Protein AF-A0A7U9XD09-F1 (afdb_monomer_lite)

Radius of gyration: 14.52 Å; chains: 1; bounding box: 38×20×42 Å

Secondary structure (DSSP, 8-state):
-HHHHHHHH-GGGS-TT--EEEEE-TTT--EEEEE---S--SPPPPEEEE-TTS-EEEEE--S--GGG-

Foldseek 3Di:
DQLVVVCVVCVPVADPVSFWGWDQDPPPSDTDIGGDLPPDDDDWDWDFDADPVRHGDDIDTDSDDPVVD

Sequence (69 aa):
MLFKNSYKKYPEVQNECANFLQWEIPGTGSKLTLFSSGMGDGVYSGYWGLDEQGEPVSLVVPFMNPAYF

Structure (mmCIF, N/CA/C/O backbone):
data_AF-A0A7U9XD09-F1
#
_entry.id   AF-A0A7U9XD09-F1
#
loop_
_atom_site.group_PDB
_atom_site.id
_atom_site.type_symbol
_atom_site.label_atom_id
_atom_site.label_alt_id
_atom_site.label_comp_id
_atom_site.label_asym_id
_atom_site.label_entity_id
_atom_site.label_seq_id
_atom_site.pdbx_PDB_ins_code
_atom_site.Cartn_x
_atom_site.Cartn_y
_atom_site.Cartn_z
_atom_site.occupancy
_atom_site.B_iso_or_equiv
_atom_site.auth_seq_id
_atom_site.auth_comp_id
_atom_site.auth_asym_id
_atom_site.auth_atom_id
_atom_site.pdbx_PDB_model_num
ATOM 1 N N . MET A 1 1 ? 14.769 4.287 8.942 1.00 74.12 1 MET A N 1
ATOM 2 C CA . MET A 1 1 ? 13.689 4.871 8.114 1.00 74.12 1 MET A CA 1
ATOM 3 C C . MET A 1 1 ? 12.586 3.838 7.939 1.00 74.12 1 MET A C 1
ATOM 5 O O . MET A 1 1 ? 12.910 2.667 7.769 1.00 74.12 1 MET A O 1
ATOM 9 N N . LEU A 1 2 ? 11.319 4.257 8.034 1.00 83.56 2 LEU A N 1
ATOM 10 C CA . LEU A 1 2 ? 10.131 3.390 8.146 1.00 83.56 2 LEU A CA 1
ATOM 11 C C . LEU A 1 2 ? 10.021 2.335 7.030 1.00 83.56 2 LEU A C 1
ATOM 13 O O . LEU A 1 2 ? 9.861 1.156 7.327 1.00 83.56 2 LEU A O 1
ATOM 17 N N . PHE A 1 3 ? 10.224 2.729 5.772 1.00 85.38 3 PHE A N 1
ATOM 18 C CA . PHE A 1 3 ? 10.193 1.821 4.619 1.00 85.38 3 PHE A CA 1
ATOM 19 C C . PHE A 1 3 ? 11.252 0.713 4.682 1.00 85.38 3 PHE A C 1
ATOM 21 O O . PHE A 1 3 ? 10.935 -0.457 4.506 1.00 85.38 3 PHE A O 1
ATOM 28 N N . LYS A 1 4 ? 12.495 1.038 5.064 1.00 85.81 4 LYS A N 1
ATOM 29 C CA . LYS A 1 4 ? 13.562 0.034 5.236 1.00 85.81 4 LYS A CA 1
ATOM 30 C C . LYS A 1 4 ? 13.205 -1.016 6.293 1.00 85.81 4 LYS A C 1
ATOM 32 O O . LYS A 1 4 ? 13.584 -2.175 6.163 1.00 85.81 4 LYS A O 1
ATOM 37 N N . ASN A 1 5 ? 12.499 -0.614 7.350 1.00 87.94 5 ASN A N 1
ATOM 38 C CA . ASN A 1 5 ? 12.032 -1.550 8.372 1.00 87.94 5 ASN A CA 1
ATOM 39 C C . ASN A 1 5 ? 10.856 -2.398 7.864 1.00 87.94 5 ASN A C 1
ATOM 41 O O . ASN A 1 5 ? 10.787 -3.572 8.210 1.00 87.94 5 ASN A O 1
ATOM 45 N N . SER A 1 6 ? 9.974 -1.830 7.034 1.00 86.88 6 SER A N 1
ATOM 46 C CA . SER A 1 6 ? 8.892 -2.575 6.379 1.00 86.88 6 SER A CA 1
ATOM 47 C C . SER A 1 6 ? 9.434 -3.647 5.434 1.00 86.88 6 SER A C 1
ATOM 49 O O . SER A 1 6 ? 9.080 -4.810 5.595 1.00 86.88 6 SER A O 1
ATOM 51 N N . TYR A 1 7 ? 10.386 -3.295 4.563 1.00 88.50 7 TYR A N 1
ATOM 52 C CA . TYR A 1 7 ? 11.040 -4.240 3.652 1.00 88.50 7 TYR A CA 1
ATOM 53 C C . TYR A 1 7 ? 11.737 -5.385 4.387 1.00 88.50 7 TYR A C 1
ATOM 55 O O . TYR A 1 7 ? 11.598 -6.541 4.019 1.00 88.50 7 TYR A O 1
ATOM 63 N N . LYS A 1 8 ? 12.443 -5.092 5.489 1.00 88.44 8 LYS A N 1
ATOM 64 C CA . LYS A 1 8 ? 13.053 -6.141 6.324 1.00 88.44 8 LYS A CA 1
ATOM 65 C C . LYS A 1 8 ? 12.031 -7.098 6.938 1.00 88.44 8 LYS A C 1
ATOM 67 O O . LYS A 1 8 ? 12.395 -8.221 7.265 1.00 88.44 8 LYS A O 1
ATOM 72 N N . LYS A 1 9 ? 10.805 -6.628 7.176 1.00 87.94 9 LYS A N 1
ATOM 73 C CA . LYS A 1 9 ? 9.747 -7.409 7.817 1.00 87.94 9 LYS A CA 1
ATOM 74 C C . LYS A 1 9 ? 8.957 -8.245 6.810 1.00 87.94 9 LYS A C 1
ATOM 76 O O . LYS A 1 9 ? 8.546 -9.338 7.173 1.00 87.94 9 LYS A O 1
ATOM 81 N N . TYR A 1 10 ? 8.765 -7.733 5.594 1.00 85.94 10 TYR A N 1
ATOM 82 C CA . TYR A 1 10 ? 7.989 -8.380 4.532 1.00 85.94 10 TYR A CA 1
ATOM 83 C C . TYR A 1 10 ? 8.703 -8.279 3.169 1.00 85.94 10 TYR A C 1
ATOM 85 O O . TYR A 1 10 ? 8.205 -7.605 2.261 1.00 85.94 10 TYR A O 1
ATOM 93 N N . PRO A 1 11 ? 9.899 -8.873 3.015 1.00 86.06 11 PRO A N 1
ATOM 94 C CA . PRO A 1 11 ? 10.662 -8.793 1.768 1.00 86.06 11 PRO A CA 1
ATOM 95 C C . PRO A 1 11 ? 9.966 -9.487 0.586 1.00 86.06 11 PRO A C 1
ATOM 97 O O . PRO A 1 11 ? 10.216 -9.140 -0.560 1.00 86.06 11 PRO A O 1
ATOM 100 N N . GLU A 1 12 ? 9.082 -10.450 0.841 1.00 86.81 12 GLU A N 1
ATOM 101 C CA . GLU A 1 12 ? 8.401 -11.265 -0.171 1.00 86.81 12 GLU A CA 1
ATOM 102 C C . GLU A 1 12 ? 7.255 -10.549 -0.901 1.00 86.81 12 GLU A C 1
ATOM 104 O O . GLU A 1 12 ? 6.833 -10.995 -1.966 1.00 86.81 12 GLU A O 1
ATOM 109 N N . VAL A 1 13 ? 6.758 -9.438 -0.349 1.00 79.31 13 VAL A N 1
ATOM 110 C CA . VAL A 1 13 ? 5.638 -8.663 -0.920 1.00 79.31 13 VAL A CA 1
ATOM 111 C C . VAL A 1 13 ? 6.058 -7.278 -1.418 1.00 79.31 13 VAL A C 1
ATOM 113 O O . VAL A 1 13 ? 5.203 -6.473 -1.785 1.00 79.31 13 VAL A O 1
ATOM 116 N N . GLN A 1 14 ? 7.358 -6.970 -1.403 1.00 82.94 14 GLN A N 1
ATOM 117 C CA . GLN A 1 14 ? 7.897 -5.651 -1.742 1.00 82.94 14 GLN A CA 1
ATOM 118 C C . GLN A 1 14 ? 9.135 -5.763 -2.631 1.00 82.94 14 GLN A C 1
ATOM 120 O O . GLN A 1 14 ? 9.885 -6.729 -2.552 1.00 82.94 14 GLN A O 1
ATOM 125 N N . ASN A 1 15 ? 9.389 -4.745 -3.453 1.00 79.62 15 ASN A N 1
ATOM 126 C CA . ASN A 1 15 ? 10.645 -4.659 -4.202 1.00 79.62 15 ASN A CA 1
ATOM 127 C C . ASN A 1 15 ? 11.810 -4.178 -3.314 1.00 79.62 15 ASN A C 1
ATOM 129 O O . ASN A 1 15 ? 11.598 -3.665 -2.215 1.00 79.62 15 ASN A O 1
ATOM 133 N N . GLU A 1 16 ? 13.046 -4.288 -3.812 1.00 76.56 16 GLU A N 1
ATOM 134 C CA . GLU A 1 16 ? 14.267 -3.885 -3.088 1.00 76.56 16 GLU A CA 1
ATOM 135 C C . GLU A 1 16 ? 14.271 -2.408 -2.644 1.00 76.56 16 GLU A C 1
ATOM 137 O O . GLU A 1 16 ? 14.979 -2.031 -1.707 1.00 76.56 16 GLU A O 1
ATOM 142 N N . CYS A 1 17 ? 13.456 -1.566 -3.286 1.00 73.19 17 CYS A N 1
ATOM 143 C CA . CYS A 1 17 ? 13.291 -0.155 -2.949 1.00 73.19 17 CYS A CA 1
ATOM 144 C C . CYS A 1 17 ? 12.253 0.105 -1.844 1.00 73.19 17 CYS A C 1
ATOM 146 O O . CYS A 1 17 ? 12.062 1.268 -1.489 1.00 73.19 17 CYS A O 1
ATOM 148 N N . ALA A 1 18 ? 11.619 -0.931 -1.282 1.00 75.00 18 ALA A N 1
ATOM 149 C CA . ALA A 1 18 ? 10.564 -0.826 -0.274 1.00 75.00 18 ALA A CA 1
ATOM 150 C C . ALA A 1 18 ? 9.372 0.014 -0.771 1.00 75.00 18 ALA A C 1
ATOM 152 O O . ALA A 1 18 ? 9.156 1.149 -0.350 1.00 75.00 18 ALA A O 1
ATOM 153 N N . ASN A 1 19 ? 8.597 -0.543 -1.696 1.00 82.19 19 ASN A N 1
ATOM 154 C CA . ASN A 1 19 ? 7.472 0.133 -2.345 1.00 82.19 19 ASN A CA 1
ATOM 155 C C . ASN A 1 19 ? 6.151 0.110 -1.562 1.00 82.19 19 ASN A C 1
ATOM 157 O O . ASN A 1 19 ? 5.168 0.642 -2.068 1.00 82.19 19 ASN A O 1
ATOM 161 N N . PHE A 1 20 ? 6.097 -0.481 -0.366 1.00 85.50 20 PHE A N 1
ATOM 162 C CA . PHE A 1 20 ? 4.876 -0.572 0.435 1.00 85.50 20 PHE A CA 1
ATOM 163 C C . PHE A 1 20 ? 5.165 -0.373 1.926 1.00 85.50 20 PHE A C 1
ATOM 165 O O . PHE A 1 20 ? 6.169 -0.838 2.461 1.00 85.50 20 PHE A O 1
ATOM 172 N N . LEU A 1 21 ? 4.269 0.315 2.627 1.00 87.81 21 LEU A N 1
ATOM 173 C CA . LEU A 1 21 ? 4.343 0.516 4.067 1.00 87.81 21 LEU A CA 1
ATOM 174 C C . LEU A 1 21 ? 2.938 0.686 4.633 1.00 87.81 21 LEU A C 1
ATOM 176 O O . LEU A 1 21 ? 2.239 1.639 4.315 1.00 87.81 21 LEU A O 1
ATOM 180 N N . GLN A 1 22 ? 2.570 -0.184 5.565 1.00 88.50 22 GLN A N 1
ATOM 181 C CA . GLN A 1 22 ? 1.435 0.052 6.444 1.00 88.50 22 GLN A CA 1
ATOM 182 C C . GLN A 1 22 ? 1.950 0.641 7.758 1.00 88.50 22 GLN A C 1
ATOM 184 O O . GLN A 1 22 ? 2.582 -0.056 8.557 1.00 88.50 22 GLN A O 1
ATOM 189 N N . TRP A 1 23 ? 1.714 1.930 7.968 1.00 89.81 23 TRP A N 1
ATOM 190 C CA . TRP A 1 23 ? 2.152 2.650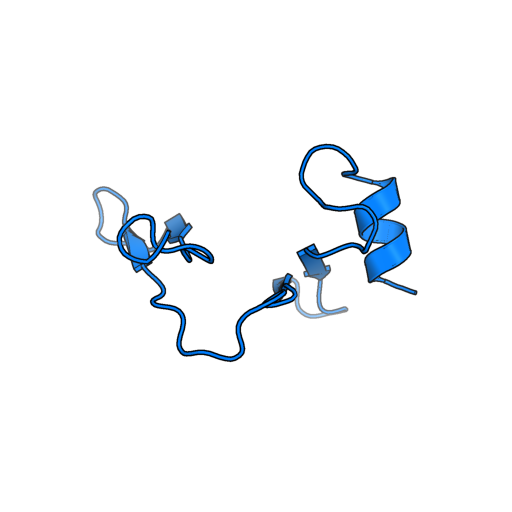 9.156 1.00 89.81 23 TRP A CA 1
ATOM 191 C C . TRP A 1 23 ? 0.999 2.829 10.140 1.00 89.81 23 TRP A C 1
ATOM 193 O O . TRP A 1 23 ? -0.062 3.326 9.781 1.00 89.81 23 TRP A O 1
ATOM 203 N N . GLU A 1 24 ? 1.202 2.427 11.389 1.00 91.38 24 GLU A N 1
ATOM 204 C CA . GLU A 1 24 ? 0.260 2.711 12.469 1.00 91.38 24 GLU A CA 1
ATOM 205 C C . GLU A 1 24 ? 0.521 4.114 13.020 1.00 91.38 24 GLU A C 1
ATOM 207 O O . GLU A 1 24 ? 1.638 4.419 13.446 1.00 91.38 24 GLU A O 1
ATOM 212 N N . ILE A 1 25 ? -0.502 4.968 12.985 1.00 90.75 25 ILE A N 1
ATOM 213 C CA . ILE A 1 25 ? -0.412 6.351 13.446 1.00 90.75 25 ILE A CA 1
ATOM 214 C C . ILE A 1 25 ? -0.445 6.335 14.985 1.00 90.75 25 ILE A C 1
ATOM 216 O O . ILE A 1 25 ? -1.475 5.968 15.570 1.00 90.75 25 ILE A O 1
ATOM 220 N N . PRO A 1 26 ? 0.649 6.739 15.661 1.00 91.88 26 PRO A N 1
ATOM 221 C CA . PRO A 1 26 ? 0.762 6.618 17.110 1.00 91.88 26 PRO A CA 1
ATOM 222 C C . PRO A 1 26 ? -0.388 7.303 17.848 1.00 91.88 26 PRO A C 1
ATOM 224 O O . PRO A 1 26 ? -0.750 8.435 17.539 1.00 91.88 26 PRO A O 1
ATOM 227 N N . GLY A 1 27 ? -0.956 6.612 18.837 1.00 94.56 27 GLY A N 1
ATOM 228 C CA . GLY A 1 27 ? -2.013 7.157 19.693 1.00 94.56 27 GLY A CA 1
ATOM 229 C C . GLY A 1 27 ? -3.411 7.214 19.070 1.00 94.56 27 GLY A C 1
ATOM 230 O O . GLY A 1 27 ? -4.326 7.689 19.732 1.00 94.56 27 GLY A O 1
ATOM 231 N N . THR A 1 28 ? -3.602 6.728 17.838 1.00 93.69 28 THR A N 1
ATOM 232 C CA . THR A 1 28 ? -4.916 6.770 17.160 1.00 93.69 28 THR A CA 1
ATOM 233 C C . THR A 1 28 ? -5.518 5.394 16.881 1.00 93.69 28 THR A C 1
ATOM 235 O O . THR A 1 28 ? -6.716 5.295 16.643 1.00 93.69 28 THR A O 1
ATOM 238 N N . GLY A 1 29 ? -4.701 4.333 16.863 1.00 91.00 29 GLY A N 1
ATOM 239 C CA . GLY A 1 29 ? -5.109 3.001 16.391 1.00 91.00 29 GLY A CA 1
ATOM 240 C C . GLY A 1 29 ? -5.355 2.919 14.876 1.00 91.00 29 GLY A C 1
ATOM 241 O O . GLY A 1 29 ? -5.580 1.832 14.344 1.00 91.00 29 GLY A O 1
ATOM 242 N N . SER A 1 30 ? -5.277 4.046 14.165 1.00 89.75 30 SER A N 1
ATOM 243 C CA . SER A 1 30 ? -5.454 4.126 12.720 1.00 89.75 30 SER A CA 1
ATOM 244 C C . SER A 1 30 ? -4.204 3.668 11.980 1.00 89.75 30 SER A C 1
ATOM 246 O O . SER A 1 30 ? -3.071 3.848 12.433 1.00 89.75 30 SER A O 1
ATOM 248 N N . LYS A 1 31 ? -4.412 3.109 10.789 1.00 89.38 31 LYS A N 1
ATOM 249 C CA . LYS A 1 31 ? -3.346 2.662 9.890 1.00 89.38 31 LYS A CA 1
ATOM 250 C C . LYS A 1 31 ? -3.393 3.468 8.600 1.00 89.38 31 LYS A C 1
ATOM 252 O O . LYS A 1 31 ? -4.462 3.662 8.030 1.00 89.38 31 LYS A O 1
ATOM 257 N N . LEU A 1 32 ? -2.229 3.911 8.145 1.00 89.50 32 LEU A N 1
ATOM 258 C CA . LEU A 1 32 ? -2.027 4.572 6.867 1.00 89.50 32 LEU A CA 1
ATOM 259 C C . LEU A 1 32 ? -1.229 3.652 5.944 1.00 89.50 32 LEU A C 1
ATOM 261 O O . LEU A 1 32 ? -0.120 3.236 6.283 1.00 89.50 32 LEU A O 1
ATOM 265 N N . THR A 1 33 ? -1.786 3.360 4.775 1.00 87.38 33 THR A N 1
ATOM 266 C CA . THR A 1 33 ? -1.106 2.596 3.727 1.00 87.38 33 THR A CA 1
ATOM 267 C C . THR A 1 33 ? -0.406 3.558 2.776 1.00 87.38 33 THR A C 1
ATOM 269 O O . THR A 1 33 ? -1.034 4.444 2.204 1.00 87.38 33 THR A O 1
ATOM 272 N N . LEU A 1 34 ? 0.900 3.385 2.619 1.00 87.38 34 LEU A N 1
ATOM 273 C CA . LEU A 1 34 ? 1.773 4.169 1.756 1.00 87.38 34 LEU A CA 1
ATOM 274 C C . LEU A 1 34 ? 2.395 3.228 0.729 1.00 87.38 34 LEU A C 1
ATOM 276 O O . LEU A 1 34 ? 2.813 2.122 1.071 1.00 8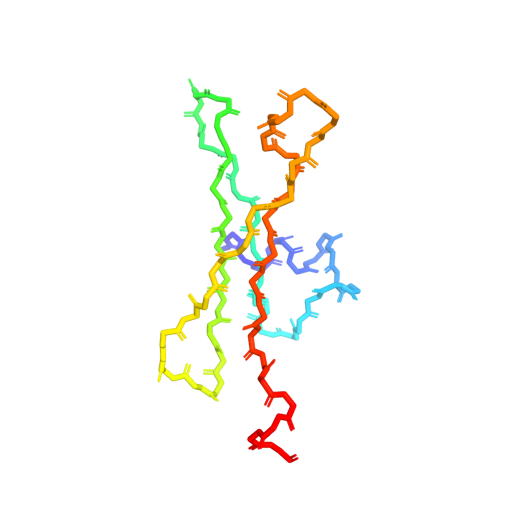7.38 34 LEU A O 1
ATOM 280 N N . PHE A 1 35 ? 2.496 3.672 -0.513 1.00 83.12 35 PHE A N 1
ATOM 281 C CA . PHE A 1 35 ? 3.132 2.910 -1.580 1.00 83.12 35 PHE A CA 1
ATOM 282 C C . PHE A 1 35 ? 3.836 3.847 -2.557 1.00 83.12 35 PHE A C 1
ATOM 284 O O . PHE A 1 35 ? 3.468 5.018 -2.668 1.00 83.12 35 PHE A O 1
ATOM 291 N N . SER A 1 36 ? 4.856 3.347 -3.253 1.00 78.88 36 SER A N 1
ATOM 292 C CA . SER A 1 36 ? 5.465 4.078 -4.366 1.00 78.88 36 SER A CA 1
ATOM 293 C C . SER A 1 36 ? 4.782 3.710 -5.684 1.00 78.88 36 SER A C 1
ATOM 295 O O . SER A 1 36 ? 4.509 2.542 -5.951 1.00 78.88 36 SER A O 1
ATOM 297 N N . SER A 1 37 ? 4.508 4.722 -6.509 1.00 72.31 37 SER A N 1
ATOM 298 C CA . SER A 1 37 ? 3.892 4.595 -7.840 1.00 72.31 37 SER A CA 1
ATOM 299 C C . SER A 1 37 ? 4.767 3.832 -8.843 1.00 72.31 37 SER A C 1
ATOM 301 O O . SER A 1 37 ? 4.259 3.201 -9.767 1.00 72.31 37 SER A O 1
ATOM 303 N N . GLY A 1 38 ? 6.089 3.851 -8.653 1.00 70.12 38 GLY A N 1
ATOM 304 C CA . GLY A 1 38 ? 7.043 3.248 -9.583 1.00 70.12 38 GLY A CA 1
ATOM 305 C C . GLY A 1 38 ? 7.203 4.072 -10.865 1.00 70.12 38 GLY A C 1
ATOM 306 O O . GLY A 1 38 ? 7.188 5.300 -10.825 1.00 70.12 38 GLY A O 1
ATOM 307 N N . MET A 1 39 ? 7.404 3.399 -12.004 1.00 58.94 39 MET A N 1
ATOM 308 C CA . MET A 1 39 ? 7.565 4.039 -13.316 1.00 58.94 39 MET A CA 1
ATOM 309 C C . MET A 1 39 ? 6.187 4.349 -13.914 1.00 58.94 39 MET A C 1
ATOM 311 O O . MET A 1 39 ? 5.683 3.630 -14.770 1.00 58.94 39 MET A O 1
ATOM 315 N N . GLY A 1 40 ? 5.557 5.401 -13.400 1.00 58.06 40 GLY A N 1
ATOM 316 C CA . GLY A 1 40 ? 4.250 5.863 -13.848 1.00 58.06 40 GLY A CA 1
ATOM 317 C C . GLY A 1 40 ? 3.687 6.883 -12.874 1.00 58.06 40 GLY A C 1
ATOM 318 O O . GLY A 1 40 ? 3.027 6.517 -11.914 1.00 58.06 40 GLY A O 1
ATOM 319 N N . ASP A 1 41 ? 3.934 8.168 -13.108 1.00 59.09 41 ASP A N 1
ATOM 320 C CA . ASP A 1 41 ? 3.121 9.202 -12.472 1.00 59.09 41 ASP A CA 1
ATOM 321 C C . ASP A 1 41 ? 1.747 9.185 -13.148 1.00 59.09 41 ASP A C 1
ATOM 323 O O . ASP A 1 41 ? 1.640 9.342 -14.366 1.00 59.09 41 ASP A O 1
ATOM 327 N N . GLY A 1 42 ? 0.687 8.925 -12.383 1.00 66.50 42 GLY A N 1
ATOM 328 C CA . GLY A 1 42 ? -0.632 8.714 -12.963 1.00 66.50 42 GLY A CA 1
ATOM 329 C C . GLY A 1 42 ? -1.770 8.693 -11.954 1.00 66.50 42 GLY A C 1
ATOM 330 O O . GLY A 1 42 ? -1.583 8.824 -10.745 1.00 66.50 42 GLY A O 1
ATOM 331 N N . VAL A 1 43 ? -2.981 8.535 -12.483 1.00 71.88 43 VAL A N 1
ATOM 332 C CA . VAL A 1 43 ? -4.201 8.339 -11.698 1.00 71.88 43 VAL A CA 1
ATOM 333 C C . VAL A 1 43 ? -4.429 6.841 -11.545 1.00 71.88 43 VAL A C 1
ATOM 335 O O . VAL A 1 43 ? -4.627 6.140 -12.535 1.00 71.88 43 VAL A O 1
ATOM 338 N N . TYR A 1 44 ? -4.426 6.361 -10.303 1.00 77.75 44 TYR A N 1
ATOM 339 C CA . TYR A 1 44 ? -4.744 4.973 -9.979 1.00 77.75 44 TYR A CA 1
ATOM 340 C C . TYR A 1 44 ? -6.197 4.864 -9.531 1.00 77.75 44 TYR A C 1
ATOM 342 O O . TYR A 1 44 ? -6.637 5.584 -8.633 1.00 77.75 44 TYR A O 1
ATOM 350 N N . SER A 1 45 ? -6.951 3.953 -10.141 1.00 83.19 45 SER A N 1
ATOM 351 C CA . SER A 1 45 ? -8.312 3.654 -9.699 1.00 83.19 45 SER A CA 1
ATOM 352 C C . SER A 1 45 ? -8.274 2.795 -8.437 1.00 83.19 45 SER A C 1
ATOM 354 O O . SER A 1 45 ? -7.648 1.743 -8.424 1.00 83.19 45 SER A O 1
ATOM 356 N N . GLY A 1 46 ? -8.944 3.231 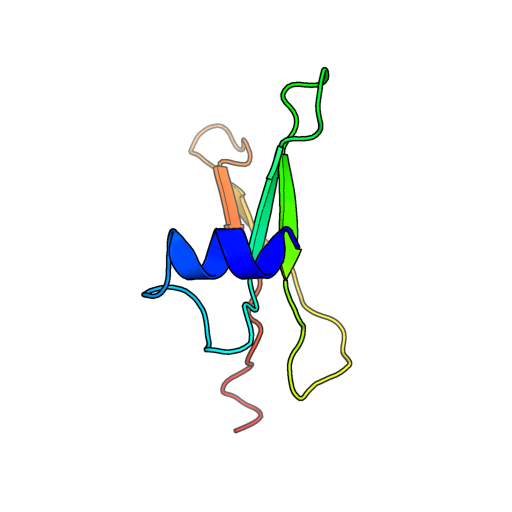-7.373 1.00 87.25 46 GLY A N 1
ATOM 357 C CA . GLY A 1 46 ? -9.160 2.417 -6.178 1.00 87.25 46 GLY A CA 1
ATOM 358 C C . GLY A 1 46 ? -10.532 1.757 -6.209 1.00 87.25 46 GLY A C 1
ATOM 359 O O . GLY A 1 46 ? -11.521 2.410 -6.542 1.00 87.25 46 GLY A O 1
ATOM 360 N N . TYR A 1 47 ? -10.592 0.482 -5.838 1.00 91.12 47 TYR A N 1
ATOM 361 C CA . TYR A 1 47 ? -11.826 -0.296 -5.766 1.00 91.12 47 TYR A CA 1
ATOM 362 C C . TYR A 1 47 ? -12.014 -0.836 -4.351 1.00 91.12 47 TYR A C 1
ATOM 364 O O . TYR A 1 47 ? -11.120 -1.490 -3.814 1.00 91.12 47 TYR A O 1
ATOM 372 N N . TRP A 1 48 ? -13.181 -0.582 -3.760 1.00 95.06 48 TRP A N 1
ATOM 373 C CA . TRP A 1 48 ? -13.569 -1.178 -2.485 1.00 95.06 48 TRP A CA 1
ATOM 374 C C . TRP A 1 48 ? -14.246 -2.525 -2.726 1.00 95.06 48 TRP A C 1
ATOM 376 O O . TRP A 1 48 ? -15.244 -2.599 -3.444 1.00 95.06 48 TRP A O 1
ATOM 386 N N . GLY A 1 49 ? -13.709 -3.583 -2.125 1.00 95.94 49 GLY A N 1
ATOM 387 C CA . GLY A 1 49 ? -14.427 -4.837 -1.949 1.00 95.94 49 GLY A C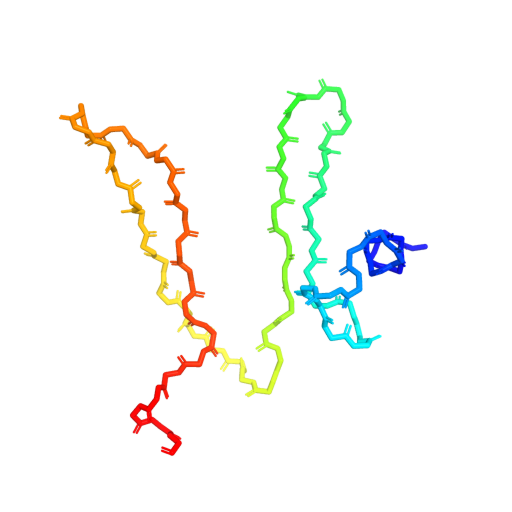A 1
ATOM 388 C C . GLY A 1 49 ? -15.357 -4.709 -0.750 1.00 95.94 49 GLY A C 1
ATOM 389 O O . GLY A 1 49 ? -14.907 -4.320 0.330 1.00 95.94 49 GLY A O 1
ATOM 390 N N . LEU A 1 50 ? -16.635 -5.010 -0.960 1.00 97.69 50 LEU A N 1
ATOM 391 C CA . LEU A 1 50 ? -17.667 -4.975 0.071 1.00 97.69 50 LEU A CA 1
ATOM 392 C C . LEU A 1 50 ? -18.033 -6.400 0.500 1.00 97.69 50 LEU A C 1
ATOM 394 O O . LEU A 1 50 ? -17.936 -7.327 -0.310 1.00 97.69 50 LEU A O 1
ATOM 398 N N . ASP A 1 51 ? -18.441 -6.573 1.752 1.00 97.31 51 ASP A N 1
ATOM 399 C CA . ASP A 1 51 ? -19.022 -7.826 2.237 1.00 97.31 51 ASP A CA 1
ATOM 400 C C . ASP A 1 51 ? -20.517 -7.964 1.884 1.00 97.31 51 ASP A C 1
ATOM 402 O O . ASP A 1 51 ? -21.094 -7.150 1.159 1.00 97.31 51 ASP A O 1
ATOM 406 N N . GLU A 1 52 ? -21.156 -9.021 2.393 1.00 97.69 52 GLU A N 1
ATOM 407 C CA . GLU A 1 52 ? -22.584 -9.297 2.182 1.00 97.69 52 GLU A CA 1
ATOM 408 C C . GLU A 1 52 ? -23.508 -8.207 2.753 1.00 97.69 52 GLU A C 1
ATOM 410 O O . GLU A 1 52 ? -24.661 -8.097 2.331 1.00 97.69 52 GLU A O 1
ATOM 415 N N . GLN A 1 53 ? -23.025 -7.404 3.704 1.00 97.69 53 GLN A N 1
ATOM 416 C CA . GLN A 1 53 ? -23.758 -6.297 4.314 1.00 97.69 53 GLN A CA 1
ATOM 417 C C . GLN A 1 53 ? -23.491 -4.963 3.599 1.00 97.69 53 GLN A C 1
ATOM 419 O O . GLN A 1 53 ? -24.154 -3.969 3.898 1.00 97.69 53 GLN A O 1
ATOM 424 N N . GLY A 1 54 ? -22.584 -4.944 2.618 1.00 96.50 54 GLY A N 1
ATOM 425 C CA . GLY A 1 54 ? -22.181 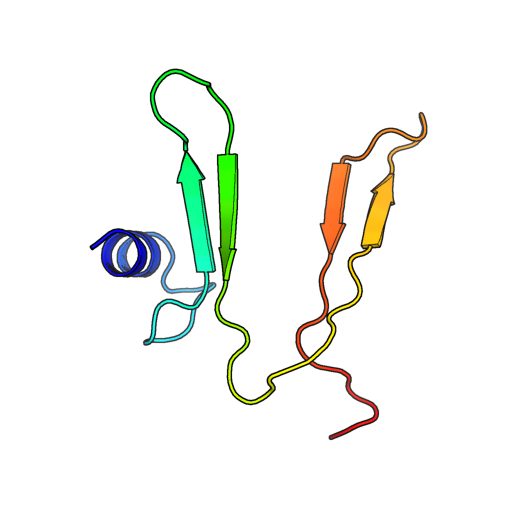-3.742 1.895 1.00 96.50 54 GLY A CA 1
ATOM 426 C C . GLY A 1 54 ? -21.072 -2.950 2.590 1.00 96.50 54 GLY A C 1
ATOM 427 O O . GLY A 1 54 ? -20.788 -1.827 2.170 1.00 96.50 54 GLY A O 1
ATOM 428 N N . GLU A 1 55 ? -20.432 -3.510 3.617 1.00 97.44 55 GLU A N 1
ATOM 429 C CA . GLU A 1 55 ? -19.373 -2.834 4.362 1.00 97.44 55 GLU A CA 1
ATOM 430 C C . GLU A 1 55 ? -17.997 -3.044 3.701 1.00 97.44 55 GLU A C 1
ATOM 432 O O . GLU A 1 55 ? -17.704 -4.141 3.214 1.00 97.44 55 GLU A O 1
ATOM 437 N N . PRO A 1 56 ? -17.116 -2.023 3.655 1.00 93.69 56 PRO A N 1
ATOM 438 C CA . PRO A 1 56 ? -15.792 -2.157 3.051 1.00 93.69 56 PRO A CA 1
ATOM 439 C C . PRO A 1 56 ? -14.880 -3.119 3.821 1.00 93.69 56 PRO A C 1
ATOM 441 O O . PRO A 1 56 ? -14.549 -2.888 4.984 1.00 93.69 56 PRO A O 1
ATOM 444 N N . VAL A 1 57 ? -14.380 -4.149 3.134 1.00 94.81 57 VAL A N 1
ATOM 445 C CA . VAL A 1 57 ? -13.466 -5.159 3.702 1.00 94.81 57 VAL A CA 1
ATOM 446 C C . VAL A 1 57 ? -12.107 -5.218 3.010 1.00 94.81 57 VAL A C 1
ATOM 448 O O . VAL A 1 57 ? -11.149 -5.750 3.572 1.00 94.81 57 VAL A O 1
ATOM 451 N N . SER A 1 58 ? -11.979 -4.660 1.804 1.00 92.00 58 SER A N 1
ATOM 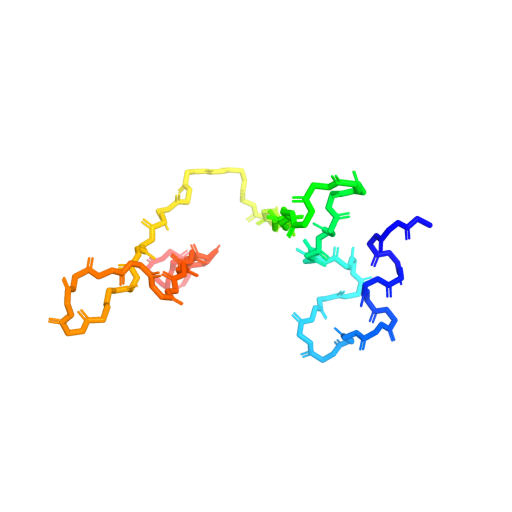452 C CA . SER A 1 58 ? -10.699 -4.592 1.095 1.00 92.00 58 SER A CA 1
ATOM 453 C C . SER A 1 58 ? -10.602 -3.375 0.180 1.00 92.00 58 SER A C 1
ATOM 455 O O . SER A 1 58 ? -11.600 -2.905 -0.357 1.00 92.00 58 SER A O 1
ATOM 457 N N . LEU A 1 59 ? -9.381 -2.871 -0.010 1.00 88.62 59 LEU A N 1
ATOM 458 C CA . LEU A 1 59 ? -9.053 -1.861 -1.014 1.00 88.62 59 LEU A CA 1
ATOM 459 C C . LEU A 1 59 ? -8.100 -2.481 -2.032 1.00 88.62 59 LEU A C 1
ATOM 461 O O . LEU A 1 59 ? -7.016 -2.937 -1.665 1.00 88.62 59 LEU A O 1
ATOM 465 N N . VAL A 1 60 ? -8.484 -2.464 -3.304 1.00 88.31 60 VAL A N 1
ATOM 466 C CA . VAL A 1 60 ? -7.657 -2.934 -4.417 1.00 88.31 60 VAL A CA 1
ATOM 467 C C . VAL A 1 60 ? -7.292 -1.747 -5.296 1.00 88.31 60 VAL A C 1
ATOM 469 O O . VAL A 1 60 ? -8.164 -1.015 -5.759 1.00 88.31 60 VAL A O 1
ATOM 472 N N . VAL A 1 61 ? -5.995 -1.567 -5.534 1.00 85.25 61 VAL A N 1
ATOM 473 C CA . VAL A 1 61 ? -5.458 -0.525 -6.414 1.00 85.25 61 VAL A CA 1
ATOM 474 C C . VAL A 1 61 ? -4.525 -1.202 -7.424 1.00 85.25 61 VAL A C 1
ATOM 476 O O . VAL A 1 61 ? -3.451 -1.665 -7.035 1.00 85.25 61 VAL A O 1
ATOM 479 N N . PRO A 1 62 ? -4.915 -1.335 -8.704 1.00 79.94 62 PRO A N 1
ATOM 480 C CA . PRO A 1 62 ? -4.040 -1.869 -9.732 1.00 79.94 62 PRO A CA 1
ATOM 481 C C . PRO A 1 62 ? -2.998 -0.814 -10.122 1.00 79.94 62 PRO A C 1
ATOM 483 O O . PRO A 1 62 ? -3.326 0.233 -10.676 1.00 79.94 62 PRO A O 1
ATOM 486 N N . PHE A 1 63 ? -1.726 -1.107 -9.848 1.00 75.94 63 PHE A N 1
ATOM 487 C CA . PHE A 1 63 ? -0.589 -0.248 -10.214 1.00 75.94 63 PHE A CA 1
ATOM 488 C C . PHE A 1 63 ? -0.071 -0.477 -11.636 1.00 75.94 63 PHE A C 1
ATOM 490 O O . PHE A 1 63 ? 0.727 0.305 -12.140 1.00 75.94 63 PHE A O 1
ATOM 497 N N . MET A 1 64 ? -0.533 -1.541 -12.289 1.00 71.25 64 MET A N 1
ATOM 498 C CA . MET A 1 64 ? -0.251 -1.843 -13.685 1.00 71.25 64 MET A CA 1
ATOM 499 C C . MET A 1 64 ? -1.565 -2.148 -14.383 1.00 71.25 64 MET A C 1
ATOM 501 O O . MET A 1 64 ? -2.389 -2.903 -13.868 1.00 71.25 64 MET A O 1
ATOM 505 N N . ASN A 1 65 ? -1.748 -1.570 -15.563 1.00 63.50 65 ASN A N 1
ATOM 506 C CA . ASN A 1 65 ? -2.848 -1.931 -16.437 1.00 63.50 65 ASN A CA 1
ATOM 507 C C . ASN A 1 65 ? -2.292 -2.809 -17.572 1.00 63.50 65 ASN A C 1
ATOM 509 O O . ASN A 1 65 ? -1.512 -2.300 -18.378 1.00 63.50 65 ASN A O 1
ATOM 513 N N . PRO A 1 66 ? -2.694 -4.093 -17.658 1.00 58.66 66 PRO A N 1
ATOM 514 C CA . PRO A 1 66 ? -2.203 -5.018 -18.679 1.00 58.66 66 PRO A CA 1
ATOM 515 C C . PRO A 1 66 ? -2.447 -4.551 -20.117 1.00 58.66 66 PRO A C 1
ATOM 517 O O . PRO A 1 66 ? -1.723 -4.964 -21.005 1.00 58.66 66 PRO A O 1
ATOM 520 N N . ALA A 1 67 ? -3.445 -3.698 -20.370 1.00 64.50 67 ALA A N 1
ATOM 521 C CA . ALA A 1 67 ? -3.734 -3.205 -21.718 1.00 64.50 67 ALA A CA 1
ATOM 522 C C . ALA A 1 67 ? -2.696 -2.195 -22.245 1.00 64.50 67 ALA A C 1
ATOM 524 O O . ALA A 1 67 ? -2.713 -1.876 -23.431 1.00 64.50 67 ALA A O 1
ATOM 525 N N . TYR A 1 68 ? -1.823 -1.674 -21.377 1.00 57.69 68 TYR A N 1
ATOM 526 C CA . TYR A 1 68 ? -0.760 -0.733 -21.740 1.00 57.69 68 TYR A CA 1
ATOM 527 C C . TYR A 1 68 ? 0.641 -1.379 -21.762 1.00 57.69 68 TYR A C 1
ATOM 529 O O . TYR A 1 68 ? 1.628 -0.646 -21.826 1.00 57.69 68 TYR A O 1
ATOM 537 N N . PHE A 1 69 ? 0.731 -2.718 -21.728 1.00 52.00 69 PHE A N 1
ATOM 538 C CA . PHE A 1 69 ? 1.979 -3.488 -21.816 1.00 52.00 69 PHE A CA 1
ATOM 539 C C . PHE A 1 69 ? 1.899 -4.603 -22.861 1.00 52.00 69 PHE A C 1
ATOM 541 O O . PHE A 1 69 ? 0.864 -5.302 -22.908 1.00 52.00 69 PHE A O 1
#

pLDDT: mean 82.96, std 11.37, range [52.0, 97.69]